Protein AF-A0A1F3KDJ5-F1 (afdb_monomer_lite)

Structure (mmCIF, N/CA/C/O backbone):
data_AF-A0A1F3KDJ5-F1
#
_entry.id   AF-A0A1F3KDJ5-F1
#
loop_
_atom_site.group_PDB
_atom_site.id
_atom_site.type_symbol
_atom_site.label_atom_id
_atom_site.label_alt_id
_atom_site.label_comp_id
_atom_site.label_asym_id
_atom_site.label_entity_id
_atom_site.label_seq_id
_atom_site.pdbx_PDB_ins_code
_atom_site.Cartn_x
_atom_site.Cartn_y
_atom_site.Cartn_z
_atom_site.occupancy
_atom_site.B_iso_or_equiv
_atom_site.auth_seq_id
_atom_site.auth_comp_id
_atom_site.auth_asym_id
_atom_site.auth_atom_id
_atom_site.pdbx_PDB_model_num
ATOM 1 N N . MET A 1 1 ? -9.282 14.092 -7.935 1.00 66.62 1 MET A N 1
ATOM 2 C CA . MET A 1 1 ? -7.832 13.796 -7.916 1.00 66.62 1 MET A CA 1
ATOM 3 C C . MET A 1 1 ? -7.561 12.356 -7.467 1.00 66.62 1 MET A C 1
ATOM 5 O O . MET A 1 1 ? -6.988 11.634 -8.264 1.00 66.62 1 MET A O 1
ATOM 9 N N . GLY A 1 2 ? -8.050 11.882 -6.308 1.00 83.69 2 GLY A N 1
ATOM 10 C CA . GLY A 1 2 ? -7.932 10.455 -5.926 1.00 83.69 2 GLY A CA 1
ATOM 11 C C . GLY A 1 2 ? -8.582 9.477 -6.921 1.00 83.69 2 GLY A C 1
ATOM 12 O O . GLY A 1 2 ? -7.939 8.532 -7.362 1.00 83.69 2 GLY A O 1
ATOM 13 N N . ILE A 1 3 ? -9.804 9.774 -7.384 1.00 89.75 3 ILE A N 1
ATOM 14 C CA . ILE A 1 3 ? -10.491 8.994 -8.438 1.00 89.75 3 ILE A CA 1
ATOM 15 C C . ILE A 1 3 ? -9.690 8.988 -9.750 1.00 89.75 3 ILE A C 1
ATOM 17 O O . ILE A 1 3 ? -9.586 7.968 -10.417 1.00 89.75 3 ILE A O 1
ATOM 21 N N . THR A 1 4 ? -9.079 10.118 -10.113 1.00 94.06 4 THR A N 1
ATOM 22 C CA . THR A 1 4 ? -8.229 10.223 -11.308 1.00 94.06 4 THR A CA 1
ATOM 23 C C . THR A 1 4 ? -7.016 9.299 -11.203 1.00 94.06 4 THR A C 1
ATOM 25 O O . THR A 1 4 ? -6.700 8.607 -12.165 1.00 94.06 4 THR A O 1
ATOM 28 N N . GLY A 1 5 ? -6.383 9.233 -10.026 1.00 95.88 5 GLY A N 1
ATOM 29 C CA . GLY A 1 5 ? -5.331 8.256 -9.744 1.00 95.88 5 GLY A CA 1
ATOM 30 C C . GLY A 1 5 ? -5.819 6.815 -9.917 1.00 95.88 5 GLY A C 1
ATOM 31 O O . GLY A 1 5 ? -5.145 6.023 -10.569 1.00 95.88 5 GLY A O 1
ATOM 32 N N . ALA A 1 6 ? -7.020 6.498 -9.423 1.00 95.00 6 ALA A N 1
ATOM 33 C CA . ALA A 1 6 ? -7.610 5.163 -9.550 1.00 95.00 6 ALA A CA 1
ATOM 34 C C . ALA A 1 6 ? -7.866 4.762 -11.008 1.00 95.00 6 ALA A C 1
ATOM 36 O O . ALA A 1 6 ? -7.581 3.627 -11.387 1.00 95.00 6 ALA A O 1
ATOM 37 N N . ILE A 1 7 ? -8.347 5.698 -11.833 1.00 96.75 7 ILE A N 1
ATOM 38 C CA . ILE A 1 7 ? -8.546 5.478 -13.271 1.00 96.75 7 ILE A CA 1
ATOM 39 C C . ILE A 1 7 ? -7.213 5.132 -13.936 1.00 96.75 7 ILE A C 1
ATOM 41 O O . ILE A 1 7 ? -7.119 4.102 -14.594 1.00 96.75 7 ILE A O 1
ATOM 45 N N . TYR A 1 8 ? -6.169 5.936 -13.721 1.00 98.06 8 TYR A N 1
ATOM 46 C CA . TYR A 1 8 ? -4.860 5.684 -14.329 1.00 98.06 8 TYR A CA 1
ATOM 47 C C . TYR A 1 8 ? -4.197 4.398 -13.823 1.00 98.06 8 TYR A C 1
ATOM 49 O O . TYR A 1 8 ? -3.632 3.662 -14.626 1.00 98.06 8 TYR A O 1
ATOM 57 N N . LYS A 1 9 ? -4.332 4.068 -12.529 1.00 97.25 9 LYS A N 1
ATOM 58 C CA . LYS A 1 9 ? -3.881 2.774 -11.986 1.00 97.25 9 LYS A CA 1
ATOM 59 C C . LYS A 1 9 ? -4.567 1.615 -12.709 1.00 97.25 9 LYS A C 1
ATOM 61 O O . LYS A 1 9 ? -3.914 0.645 -13.080 1.00 97.25 9 LYS A O 1
ATOM 66 N N . ARG A 1 10 ? -5.885 1.713 -12.910 1.00 96.31 10 ARG A N 1
ATOM 67 C CA . ARG A 1 10 ? -6.671 0.676 -13.586 1.00 96.31 10 ARG A CA 1
ATOM 68 C C . ARG A 1 10 ? -6.308 0.543 -15.061 1.00 96.31 10 ARG A C 1
ATOM 70 O O . ARG A 1 10 ? -6.223 -0.582 -15.532 1.00 96.31 10 ARG A O 1
ATOM 77 N N . LEU A 1 11 ? -6.098 1.653 -15.767 1.00 97.75 11 LEU A N 1
ATOM 78 C CA . LEU A 1 11 ? -5.646 1.615 -17.158 1.00 97.75 11 LEU A CA 1
ATOM 79 C C . LEU A 1 11 ? -4.284 0.900 -17.254 1.00 97.75 11 LEU A C 1
ATOM 81 O O . LEU A 1 11 ? -4.188 -0.088 -17.976 1.00 97.75 11 LEU A O 1
ATOM 85 N N . TRP A 1 12 ? -3.316 1.255 -16.396 1.00 97.88 12 TRP A N 1
ATOM 86 C CA . TRP A 1 12 ? -2.001 0.601 -16.391 1.00 97.88 12 TRP A CA 1
ATOM 87 C C . TRP A 1 12 ? -2.099 -0.899 -16.086 1.00 97.88 12 TRP A C 1
ATOM 89 O O . TRP A 1 12 ? -1.386 -1.715 -16.667 1.00 97.88 12 TRP A O 1
ATOM 99 N N . LEU A 1 13 ? -2.992 -1.305 -15.176 1.00 95.38 13 LEU A N 1
ATOM 100 C CA . LEU A 1 13 ? -3.222 -2.725 -14.898 1.00 95.38 13 LEU A CA 1
ATOM 101 C C . LEU A 1 13 ? -3.707 -3.496 -16.139 1.00 95.38 13 LEU A C 1
ATOM 103 O O . LEU A 1 13 ? -3.406 -4.686 -16.235 1.00 95.38 13 LEU A O 1
ATOM 107 N N . LEU A 1 14 ? -4.418 -2.836 -17.061 1.00 96.50 14 LEU A N 1
ATOM 108 C CA . LEU A 1 14 ? -4.980 -3.432 -18.274 1.00 96.50 14 LEU A CA 1
ATOM 109 C C . LEU A 1 14 ? -3.997 -3.457 -19.451 1.00 96.50 14 LEU A C 1
ATOM 111 O O . LEU A 1 14 ? -3.932 -4.471 -20.141 1.00 96.50 14 LEU A O 1
ATOM 115 N N . ASP A 1 15 ? -3.259 -2.373 -19.697 1.00 95.25 15 ASP A N 1
ATOM 116 C CA . ASP A 1 15 ? -2.437 -2.219 -20.911 1.00 95.25 15 ASP A CA 1
ATOM 117 C C . ASP A 1 15 ? -0.922 -2.138 -20.666 1.00 95.25 15 ASP A C 1
ATOM 119 O O . ASP A 1 15 ? -0.145 -2.263 -21.613 1.00 95.25 15 ASP A O 1
ATOM 123 N N . LYS A 1 16 ? -0.503 -1.996 -19.402 1.00 95.19 16 LYS A N 1
ATOM 124 C CA . LYS A 1 16 ? 0.896 -1.872 -18.964 1.00 95.19 16 LYS A CA 1
ATOM 125 C C . LYS A 1 16 ? 1.642 -0.663 -19.537 1.00 95.19 16 LYS A C 1
ATOM 127 O O . LYS A 1 16 ? 2.870 -0.658 -19.549 1.00 95.19 16 LYS A O 1
ATOM 132 N N . ASP A 1 17 ? 0.934 0.395 -19.927 1.00 96.56 17 ASP A N 1
ATOM 133 C CA . ASP A 1 17 ? 1.556 1.661 -20.313 1.00 96.56 17 ASP A CA 1
ATOM 134 C C . ASP A 1 17 ? 2.126 2.392 -19.083 1.00 96.56 17 ASP A C 1
ATOM 136 O O . ASP A 1 17 ? 1.403 2.876 -18.204 1.00 96.56 17 ASP A O 1
ATOM 140 N N . ILE A 1 18 ? 3.455 2.491 -19.020 1.00 96.69 18 ILE A N 1
ATOM 141 C CA . ILE A 1 18 ? 4.186 3.097 -17.901 1.00 96.69 18 ILE A CA 1
ATOM 142 C C . ILE A 1 18 ? 3.814 4.569 -17.667 1.00 96.69 18 ILE A C 1
ATOM 144 O O . ILE A 1 18 ? 3.849 5.042 -16.529 1.00 96.69 18 ILE A O 1
ATOM 148 N N . GLU A 1 19 ? 3.396 5.299 -18.705 1.00 97.25 19 GLU A N 1
ATOM 149 C CA . GLU A 1 19 ? 2.966 6.692 -18.567 1.00 97.25 19 GLU A CA 1
ATOM 150 C C . GLU A 1 19 ? 1.687 6.798 -17.727 1.00 97.25 19 GLU A C 1
ATOM 152 O O . GLU A 1 19 ? 1.502 7.735 -16.947 1.00 97.25 19 GLU A O 1
ATOM 157 N N . GLN A 1 20 ? 0.814 5.797 -17.800 1.00 98.19 20 GLN A N 1
ATOM 158 C CA . GLN A 1 20 ? -0.381 5.748 -16.968 1.00 98.19 20 GLN A CA 1
ATOM 159 C C . GLN A 1 20 ? -0.026 5.479 -15.505 1.00 98.19 20 GLN A C 1
ATOM 161 O O . GLN A 1 20 ? -0.593 6.115 -14.614 1.00 98.19 20 GLN A O 1
ATOM 166 N N . LEU A 1 21 ? 0.971 4.629 -15.240 1.00 98.25 21 LEU A N 1
ATOM 167 C CA . LEU A 1 21 ? 1.481 4.436 -13.884 1.00 98.25 21 LEU A CA 1
ATOM 168 C C . LEU A 1 21 ? 2.102 5.727 -13.332 1.00 98.25 21 LEU A C 1
ATOM 170 O O . LEU A 1 21 ? 1.783 6.128 -12.212 1.00 98.25 21 LEU A O 1
ATOM 174 N N . ASN A 1 22 ? 2.900 6.437 -14.135 1.00 98.06 22 ASN A N 1
ATOM 175 C CA . ASN A 1 22 ? 3.448 7.750 -13.775 1.00 98.06 22 ASN A CA 1
ATOM 176 C C . ASN A 1 22 ? 2.346 8.754 -13.410 1.00 98.06 22 ASN A C 1
ATOM 178 O O . ASN A 1 22 ? 2.435 9.457 -12.396 1.00 98.06 22 ASN A O 1
ATOM 182 N N . ARG A 1 23 ? 1.261 8.798 -14.191 1.00 98.00 23 ARG A N 1
ATOM 183 C CA . ARG A 1 23 ? 0.101 9.648 -13.889 1.00 98.00 23 ARG A CA 1
ATOM 184 C C . ARG A 1 23 ? -0.584 9.233 -12.594 1.00 98.00 23 ARG A C 1
ATOM 186 O O . ARG A 1 23 ? -0.897 10.108 -11.785 1.00 98.00 23 ARG A O 1
ATOM 193 N N . ALA A 1 24 ? -0.783 7.937 -12.361 1.00 98.06 24 ALA A N 1
ATOM 194 C CA . ALA A 1 24 ? -1.355 7.435 -11.114 1.00 98.06 24 ALA A CA 1
ATOM 195 C C . ALA A 1 24 ? -0.514 7.871 -9.900 1.00 98.06 24 ALA A C 1
ATOM 197 O O . ALA A 1 24 ? -1.057 8.473 -8.970 1.00 98.06 24 ALA A O 1
ATOM 198 N N . ILE A 1 25 ? 0.809 7.673 -9.955 1.00 98.12 25 ILE A N 1
ATOM 199 C CA . ILE A 1 25 ? 1.773 8.109 -8.930 1.00 98.12 25 ILE A CA 1
ATOM 200 C C . ILE A 1 25 ? 1.648 9.616 -8.677 1.00 98.12 25 ILE A C 1
ATOM 202 O O . ILE A 1 25 ? 1.560 10.052 -7.529 1.00 98.12 25 ILE A O 1
ATOM 206 N N . ASN A 1 26 ? 1.577 10.423 -9.737 1.00 97.44 26 ASN A N 1
ATOM 207 C CA . ASN A 1 26 ? 1.464 11.876 -9.629 1.00 97.44 26 ASN A CA 1
ATOM 208 C C . ASN A 1 26 ? 0.160 12.310 -8.938 1.00 97.44 26 ASN A C 1
ATOM 210 O O . ASN A 1 26 ? 0.192 13.097 -7.988 1.00 97.44 26 ASN A O 1
ATOM 214 N N . TYR A 1 27 ? -0.989 11.791 -9.384 1.00 96.81 27 TYR A N 1
ATOM 215 C CA . TYR A 1 27 ? -2.292 12.172 -8.835 1.00 96.81 27 TYR A CA 1
ATOM 216 C C . TYR A 1 27 ? -2.473 11.708 -7.390 1.00 96.81 27 TYR A C 1
ATOM 218 O O . TYR A 1 27 ? -2.909 12.506 -6.554 1.00 96.81 27 TYR A O 1
ATOM 226 N N . TYR A 1 28 ? -2.115 10.460 -7.080 1.00 97.12 28 TYR A N 1
ATOM 227 C CA . TYR A 1 28 ? -2.184 9.951 -5.713 1.00 97.12 28 TYR A CA 1
ATOM 228 C C . TYR A 1 28 ? -1.199 10.677 -4.792 1.00 97.12 28 TYR A C 1
ATOM 230 O O . TYR A 1 28 ? -1.601 11.171 -3.738 1.00 97.12 28 TYR A O 1
ATOM 238 N N . GLY A 1 29 ? 0.055 10.852 -5.220 1.00 94.94 29 GLY A N 1
ATOM 239 C CA . GLY A 1 29 ? 1.085 11.532 -4.437 1.00 94.94 29 GLY A CA 1
ATOM 240 C C . GLY A 1 29 ? 0.748 12.995 -4.142 1.00 94.94 29 GLY A C 1
ATOM 241 O O . GLY A 1 29 ? 0.943 13.458 -3.018 1.00 94.94 29 GLY A O 1
ATOM 242 N N . LYS A 1 30 ? 0.183 13.736 -5.107 1.00 93.81 30 LYS A N 1
ATOM 243 C CA . LYS A 1 30 ? -0.307 15.108 -4.873 1.00 93.81 30 LYS A CA 1
ATOM 244 C C . LYS A 1 30 ? -1.438 15.144 -3.847 1.00 93.81 30 LYS A C 1
ATOM 246 O O . LYS A 1 30 ? -1.412 15.991 -2.957 1.00 93.81 30 LYS A O 1
ATOM 251 N N . CYS A 1 31 ? -2.409 14.233 -3.943 1.00 91.44 31 CYS A N 1
ATOM 252 C CA . CYS A 1 31 ? -3.487 14.134 -2.957 1.00 91.44 31 CYS A CA 1
ATOM 253 C C . CYS A 1 31 ? -2.957 13.858 -1.555 1.00 91.44 31 CYS A C 1
ATOM 255 O O . CYS A 1 31 ? -3.310 14.582 -0.622 1.00 91.44 31 CYS A O 1
ATOM 257 N N . PHE A 1 32 ? -2.083 12.862 -1.429 1.00 93.12 32 PHE A N 1
ATOM 258 C CA . PHE A 1 32 ? -1.521 12.473 -0.147 1.00 93.12 32 PHE A CA 1
ATOM 259 C C . PHE A 1 32 ? -0.705 13.610 0.478 1.00 93.12 32 PHE A C 1
ATOM 261 O O . PHE A 1 32 ? -0.887 13.927 1.648 1.00 93.12 32 PHE A O 1
ATOM 268 N N . LYS A 1 33 ? 0.122 14.312 -0.308 1.00 90.00 33 LYS A N 1
ATOM 269 C CA . LYS A 1 33 ? 0.916 15.451 0.187 1.00 90.00 33 LYS A CA 1
ATOM 270 C C . LYS A 1 33 ? 0.059 16.610 0.703 1.00 90.00 33 LYS A C 1
ATOM 272 O O . LYS A 1 33 ? 0.448 17.244 1.676 1.00 90.00 33 LYS A O 1
ATOM 277 N N . ILE A 1 34 ? -1.083 16.888 0.069 1.00 88.19 34 ILE A N 1
ATOM 278 C CA . ILE A 1 34 ? -1.948 18.020 0.442 1.00 88.19 34 ILE A CA 1
ATOM 279 C C . ILE A 1 34 ? -2.871 17.666 1.612 1.00 88.19 34 ILE A C 1
ATOM 281 O O . ILE A 1 34 ? -3.106 18.505 2.475 1.00 88.19 34 ILE A O 1
ATOM 285 N N . ARG A 1 35 ? -3.435 16.452 1.626 1.00 85.25 35 ARG A N 1
ATOM 286 C CA . ARG A 1 35 ? -4.523 16.084 2.550 1.00 85.25 35 ARG A CA 1
ATOM 287 C C . ARG A 1 35 ? -4.133 15.059 3.609 1.00 85.25 35 ARG A C 1
ATOM 289 O O . ARG A 1 35 ? -4.917 14.837 4.519 1.00 85.25 35 ARG A O 1
ATOM 296 N N . SER A 1 36 ? -2.962 14.430 3.487 1.00 82.12 36 SER A N 1
ATOM 297 C CA . SER A 1 36 ? -2.569 13.247 4.273 1.00 82.12 36 SER A CA 1
ATOM 298 C C . SER A 1 36 ? -3.656 12.163 4.297 1.00 82.12 36 SER A C 1
ATOM 300 O O . SER A 1 36 ? -3.820 11.448 5.278 1.00 82.12 36 SER A O 1
ATOM 302 N N . ASP A 1 37 ? -4.414 12.061 3.204 1.00 89.19 37 ASP A N 1
ATOM 303 C CA . ASP A 1 37 ? -5.516 11.120 3.054 1.00 89.19 37 ASP A CA 1
ATOM 304 C C . ASP A 1 37 ? -4.964 9.700 2.880 1.00 89.19 37 ASP A C 1
ATOM 306 O O . ASP A 1 37 ? -4.218 9.420 1.939 1.00 89.19 37 ASP A O 1
ATOM 310 N N . TYR A 1 38 ? -5.301 8.813 3.814 1.00 91.75 38 TYR A N 1
ATOM 311 C CA . TYR A 1 38 ? -4.683 7.494 3.914 1.00 91.75 38 TYR A CA 1
ATOM 312 C C . TYR A 1 38 ? -5.000 6.594 2.713 1.00 91.75 38 TYR A C 1
ATOM 314 O O . TYR A 1 38 ? -4.112 5.882 2.254 1.00 91.75 38 TYR A O 1
ATOM 322 N N . TYR A 1 39 ? -6.200 6.698 2.130 1.00 90.38 39 TYR A N 1
ATOM 323 C CA . TYR A 1 39 ? -6.576 5.947 0.929 1.00 90.38 39 TYR A CA 1
ATOM 324 C C . TYR A 1 39 ? -5.685 6.316 -0.265 1.00 90.38 39 TYR A C 1
ATOM 326 O O . TYR A 1 39 ? -5.140 5.454 -0.963 1.00 90.38 39 TYR A O 1
ATOM 334 N N . THR A 1 40 ? -5.506 7.617 -0.512 1.00 93.19 40 THR A N 1
ATOM 335 C CA . THR A 1 40 ? -4.621 8.083 -1.586 1.00 93.19 40 THR A CA 1
ATOM 336 C C . THR A 1 40 ? -3.151 7.815 -1.280 1.00 93.19 40 THR A C 1
ATOM 338 O O . THR A 1 40 ? -2.398 7.536 -2.210 1.00 93.19 40 THR A O 1
ATOM 341 N N . GLY A 1 41 ? -2.746 7.833 -0.008 1.00 96.00 41 GLY A N 1
ATOM 342 C CA . GLY A 1 41 ? -1.401 7.454 0.423 1.00 96.00 41 GLY A CA 1
ATOM 343 C C . GLY A 1 41 ? -1.081 5.976 0.188 1.00 96.00 41 GLY A C 1
ATOM 344 O O . GLY A 1 41 ? -0.022 5.656 -0.349 1.00 96.00 41 GLY A O 1
ATOM 345 N N . GLU A 1 42 ? -1.994 5.073 0.539 1.00 96.19 42 GLU A N 1
ATOM 346 C CA . GLU A 1 42 ? -1.817 3.631 0.346 1.00 96.19 42 GLU A CA 1
ATOM 347 C C . GLU A 1 42 ? -1.694 3.299 -1.145 1.00 96.19 42 GLU A C 1
ATOM 349 O O . GLU A 1 42 ? -0.758 2.618 -1.571 1.00 96.19 42 GLU A O 1
ATOM 354 N N . ASN A 1 43 ? -2.588 3.861 -1.965 1.00 96.44 43 ASN A N 1
ATOM 355 C CA . ASN A 1 43 ? -2.543 3.679 -3.412 1.00 96.44 43 ASN A CA 1
ATOM 356 C C . ASN A 1 43 ? -1.299 4.319 -4.047 1.00 96.44 43 ASN A C 1
ATOM 358 O O . ASN A 1 43 ? -0.756 3.758 -4.999 1.00 96.44 43 ASN A O 1
ATOM 362 N N . TYR A 1 44 ? -0.820 5.455 -3.525 1.00 98.12 44 TYR A N 1
ATOM 363 C CA . TYR A 1 44 ? 0.459 6.043 -3.931 1.00 98.12 44 TYR A CA 1
ATOM 364 C C . TYR A 1 44 ? 1.613 5.068 -3.664 1.00 98.12 44 TYR A C 1
ATOM 366 O O . TYR A 1 44 ? 2.355 4.751 -4.592 1.00 98.12 44 TYR A O 1
ATOM 374 N N . ALA A 1 45 ? 1.719 4.532 -2.443 1.00 98.00 45 ALA A N 1
ATOM 375 C CA . ALA A 1 45 ? 2.751 3.561 -2.078 1.00 98.00 45 ALA A CA 1
ATOM 376 C C . ALA A 1 45 ? 2.705 2.300 -2.951 1.00 98.00 45 ALA A C 1
ATOM 378 O O . ALA A 1 45 ? 3.745 1.820 -3.399 1.00 98.00 45 ALA A O 1
ATOM 379 N N . LEU A 1 46 ? 1.506 1.786 -3.233 1.00 97.62 46 LEU A N 1
ATOM 380 C CA . LEU A 1 46 ? 1.330 0.637 -4.114 1.00 97.62 46 LEU A CA 1
ATOM 381 C C . LEU A 1 46 ? 1.818 0.927 -5.544 1.00 97.62 46 LEU A C 1
ATOM 383 O O . LEU A 1 46 ? 2.535 0.114 -6.121 1.00 97.62 46 LEU A O 1
ATOM 387 N N . CYS A 1 47 ? 1.485 2.096 -6.102 1.00 98.25 47 CYS A N 1
ATOM 388 C CA . CYS A 1 47 ? 1.930 2.478 -7.446 1.00 98.25 47 CYS A CA 1
ATOM 389 C C . CYS A 1 47 ? 3.449 2.687 -7.529 1.00 98.25 47 CYS A C 1
ATOM 391 O O . CYS A 1 47 ? 4.061 2.310 -8.526 1.00 98.25 47 CYS A O 1
ATOM 393 N N . LEU A 1 48 ? 4.068 3.249 -6.487 1.00 98.44 48 LEU A N 1
ATOM 394 C CA . LEU A 1 48 ? 5.527 3.342 -6.394 1.00 98.44 48 LEU A CA 1
ATOM 395 C C . LEU A 1 48 ? 6.163 1.946 -6.408 1.00 98.44 48 LEU A C 1
ATOM 397 O O . LEU A 1 48 ? 7.130 1.707 -7.125 1.00 98.44 48 LEU A O 1
ATOM 401 N N . GLU A 1 49 ? 5.604 0.996 -5.660 1.00 97.50 49 GLU A N 1
ATOM 402 C CA . GLU A 1 49 ? 6.142 -0.362 -5.636 1.00 97.50 49 GLU A CA 1
ATOM 403 C C . GLU A 1 49 ? 5.962 -1.090 -6.974 1.00 97.50 49 GLU A C 1
ATOM 405 O O . GLU A 1 49 ? 6.897 -1.763 -7.411 1.00 97.50 49 GLU A O 1
ATOM 410 N N . PHE A 1 50 ? 4.840 -0.883 -7.677 1.00 97.50 50 PHE A N 1
ATOM 411 C CA . PHE A 1 50 ? 4.691 -1.324 -9.069 1.00 97.50 50 PHE A CA 1
ATOM 412 C C . PHE A 1 50 ? 5.799 -0.759 -9.961 1.00 97.50 50 PHE A C 1
ATOM 414 O O . PHE A 1 50 ? 6.470 -1.526 -10.644 1.00 97.50 50 PHE A O 1
ATOM 421 N N . MET A 1 51 ? 6.064 0.550 -9.889 1.00 98.06 51 MET A N 1
ATOM 422 C CA . MET A 1 51 ? 7.110 1.187 -10.694 1.00 98.06 51 MET A CA 1
ATOM 423 C C . MET A 1 51 ? 8.492 0.589 -10.411 1.00 98.06 51 MET A C 1
ATOM 425 O O . MET A 1 51 ? 9.288 0.382 -11.320 1.00 98.06 51 MET A O 1
ATOM 429 N N . SER A 1 52 ? 8.762 0.208 -9.159 1.00 97.06 52 SER A N 1
ATOM 430 C CA . SER A 1 52 ? 10.029 -0.435 -8.793 1.00 97.06 52 SER A CA 1
ATOM 431 C C . SER A 1 52 ? 10.270 -1.809 -9.439 1.00 97.06 52 SER A C 1
ATOM 433 O O . SER A 1 52 ? 11.395 -2.319 -9.394 1.00 97.06 52 SER A O 1
ATOM 435 N N . LYS A 1 53 ? 9.227 -2.430 -10.004 1.00 95.81 53 LYS A N 1
ATOM 436 C CA . LYS A 1 53 ? 9.294 -3.713 -10.718 1.00 95.81 53 LYS A CA 1
ATOM 437 C C . LYS A 1 53 ? 9.417 -3.546 -12.234 1.00 95.81 53 LYS A C 1
ATOM 439 O 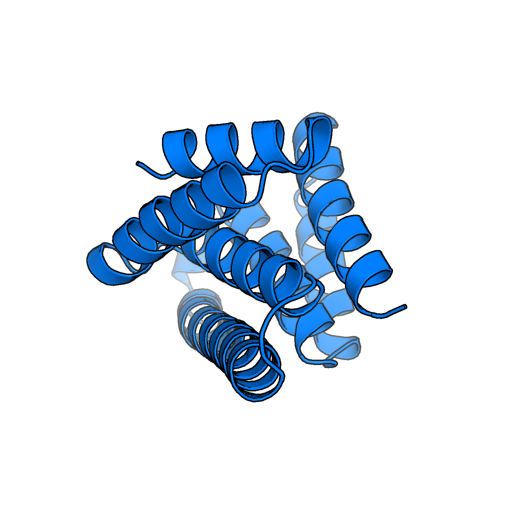O . LYS A 1 53 ? 9.707 -4.529 -12.911 1.00 95.81 53 LYS A O 1
ATOM 444 N N . GLU A 1 54 ? 9.256 -2.333 -12.754 1.00 95.88 54 GLU A N 1
ATOM 445 C CA . GLU A 1 54 ? 9.388 -2.045 -14.180 1.00 95.88 54 GLU A CA 1
ATOM 446 C C . GLU A 1 54 ? 10.854 -2.083 -14.649 1.00 95.88 54 GLU A C 1
ATOM 448 O O . GLU A 1 54 ? 11.808 -2.127 -13.858 1.00 95.88 54 GLU A O 1
ATOM 453 N N . ASN A 1 55 ? 11.059 -2.091 -15.969 1.00 94.69 55 ASN A N 1
ATOM 454 C CA . ASN A 1 55 ? 12.391 -2.083 -16.577 1.00 94.69 55 ASN A CA 1
ATOM 455 C C . ASN A 1 55 ? 12.997 -0.666 -16.623 1.00 94.69 55 ASN A C 1
ATOM 457 O O . ASN A 1 55 ? 13.146 -0.076 -17.690 1.00 94.69 55 ASN A O 1
ATOM 461 N N . ILE A 1 56 ? 13.312 -0.135 -15.444 1.00 94.00 56 ILE A N 1
ATOM 462 C CA . ILE A 1 56 ? 13.923 1.186 -15.227 1.00 94.00 56 ILE A CA 1
ATOM 463 C C . ILE A 1 56 ? 15.333 1.063 -14.628 1.00 94.00 56 ILE A C 1
ATOM 465 O O . ILE A 1 56 ? 15.812 -0.049 -14.379 1.00 94.00 56 ILE A O 1
ATOM 469 N N . ASP A 1 57 ? 15.993 2.195 -14.391 1.00 97.06 57 ASP A N 1
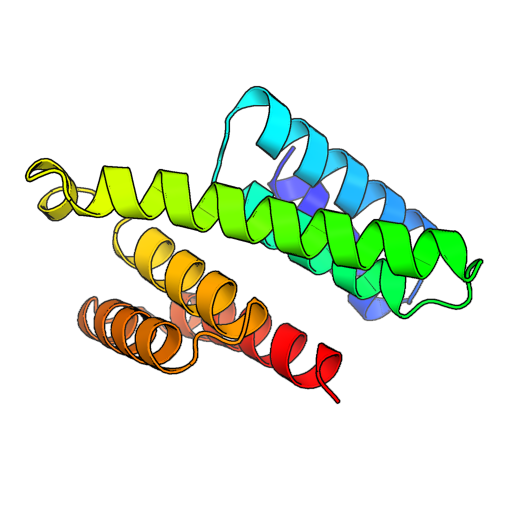ATOM 470 C CA . ASP A 1 57 ? 17.322 2.241 -13.781 1.00 97.06 57 ASP A CA 1
ATOM 471 C C . ASP A 1 57 ? 17.350 1.618 -12.368 1.00 97.06 57 ASP A C 1
ATOM 473 O O . ASP A 1 57 ? 16.363 1.639 -11.629 1.00 97.06 57 ASP A O 1
ATOM 477 N N . ALA A 1 58 ? 18.481 1.020 -11.984 1.00 96.94 58 ALA A N 1
ATOM 478 C CA . ALA A 1 58 ? 18.605 0.311 -10.712 1.00 96.94 58 ALA A CA 1
ATOM 479 C C . ALA A 1 58 ? 18.453 1.237 -9.493 1.00 96.94 58 ALA A C 1
ATOM 481 O O . ALA A 1 58 ? 17.792 0.849 -8.521 1.00 96.94 58 ALA A O 1
ATOM 482 N N . ASP A 1 59 ? 18.999 2.453 -9.552 1.00 98.06 59 ASP A N 1
ATOM 483 C CA . ASP A 1 59 ? 18.887 3.430 -8.470 1.00 98.06 59 ASP A CA 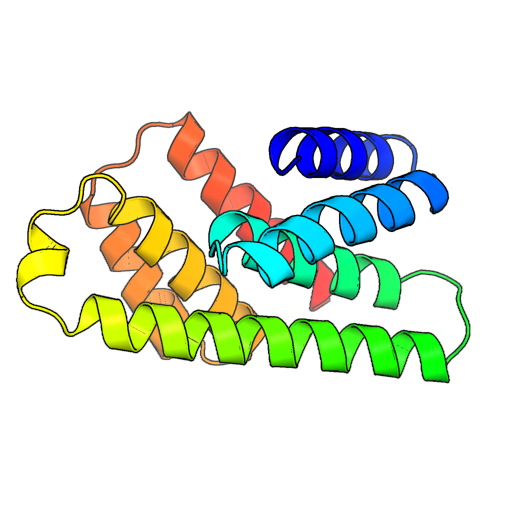1
ATOM 484 C C . ASP A 1 59 ? 17.451 3.951 -8.369 1.00 98.06 59 ASP A C 1
ATOM 486 O O . ASP A 1 59 ? 16.920 4.105 -7.265 1.00 98.06 59 ASP A O 1
ATOM 490 N N . GLU A 1 60 ? 16.763 4.115 -9.504 1.00 97.44 60 GLU A N 1
ATOM 491 C CA . GLU A 1 60 ? 15.335 4.448 -9.518 1.00 97.44 60 GLU A CA 1
ATOM 492 C C . GLU A 1 60 ? 14.483 3.349 -8.868 1.00 97.44 60 GLU A C 1
ATOM 494 O O . GLU A 1 60 ? 13.616 3.647 -8.041 1.00 97.44 60 GLU A O 1
ATOM 499 N N . LYS A 1 61 ? 14.751 2.064 -9.147 1.00 97.75 61 LYS A N 1
ATOM 500 C CA . LYS A 1 61 ? 14.040 0.957 -8.470 1.00 97.75 61 LYS A CA 1
ATOM 501 C C . LYS A 1 61 ? 14.222 1.014 -6.958 1.00 97.75 61 LYS A C 1
ATOM 503 O O . LYS A 1 61 ? 13.266 0.776 -6.215 1.00 97.75 61 LYS A O 1
ATOM 508 N N . ILE A 1 62 ? 15.438 1.304 -6.494 1.00 97.88 62 ILE A N 1
ATOM 509 C CA . ILE A 1 62 ? 15.736 1.450 -5.065 1.00 97.88 62 ILE A CA 1
ATOM 510 C C . ILE A 1 62 ? 14.965 2.641 -4.490 1.00 97.88 62 ILE A C 1
ATOM 512 O O . ILE A 1 62 ? 14.301 2.490 -3.462 1.00 97.88 62 ILE A O 1
ATOM 516 N N . TYR A 1 63 ? 14.992 3.789 -5.169 1.00 98.19 63 TYR A N 1
ATOM 517 C CA . TYR A 1 63 ? 14.243 4.978 -4.776 1.00 98.19 63 TYR A CA 1
ATOM 518 C C . TYR A 1 63 ? 12.752 4.673 -4.592 1.00 98.19 63 TYR A C 1
ATOM 520 O O . TYR A 1 63 ? 12.202 4.931 -3.519 1.00 98.19 63 TYR A O 1
ATOM 528 N N . PHE A 1 64 ? 12.111 4.055 -5.587 1.00 98.38 64 PHE A N 1
ATOM 529 C CA . PHE A 1 64 ? 10.684 3.744 -5.536 1.00 98.38 64 PHE A CA 1
ATOM 530 C C . PHE A 1 64 ? 10.322 2.790 -4.391 1.00 98.38 64 PHE A C 1
ATOM 532 O O . PHE A 1 64 ? 9.324 3.014 -3.704 1.00 98.38 64 PHE A O 1
ATOM 539 N N . LYS A 1 65 ? 11.153 1.775 -4.116 1.00 97.38 65 LYS A N 1
ATOM 540 C CA . LYS A 1 65 ? 10.961 0.876 -2.961 1.00 97.38 65 LYS A CA 1
ATOM 541 C C . LYS A 1 65 ? 11.059 1.619 -1.633 1.00 97.38 65 LYS A C 1
ATOM 543 O O . LYS A 1 65 ? 10.228 1.412 -0.747 1.00 97.38 65 LYS A O 1
ATOM 548 N N . ILE A 1 66 ? 12.068 2.478 -1.486 1.00 98.06 66 ILE A N 1
ATOM 549 C CA . ILE A 1 66 ? 12.280 3.250 -0.257 1.00 98.06 66 ILE A CA 1
ATOM 550 C C . ILE A 1 66 ? 11.127 4.233 -0.038 1.00 98.06 66 ILE A C 1
ATOM 552 O O . ILE A 1 66 ? 10.599 4.309 1.071 1.00 98.06 66 ILE A O 1
ATOM 556 N N . GLU A 1 67 ? 10.705 4.953 -1.077 1.00 98.12 67 GLU A N 1
ATOM 557 C CA . GLU A 1 67 ? 9.599 5.910 -0.990 1.00 98.12 67 GLU A CA 1
ATOM 558 C C . GLU A 1 67 ? 8.266 5.208 -0.681 1.00 98.12 67 GLU A C 1
ATOM 560 O O . GLU A 1 67 ? 7.503 5.685 0.165 1.00 98.12 67 GLU A O 1
ATOM 565 N N . ALA A 1 68 ? 8.002 4.043 -1.287 1.00 98.19 68 ALA A N 1
ATOM 566 C CA . ALA A 1 68 ? 6.824 3.233 -0.978 1.00 98.19 68 ALA A CA 1
ATOM 567 C C . ALA A 1 68 ? 6.811 2.813 0.499 1.00 98.19 68 ALA A C 1
ATOM 569 O O . ALA A 1 68 ? 5.814 3.015 1.195 1.00 98.19 68 ALA A O 1
ATOM 570 N N . LYS A 1 69 ? 7.938 2.294 1.008 1.00 98.00 69 LYS A N 1
ATOM 571 C CA . LYS A 1 69 ? 8.080 1.895 2.415 1.00 98.00 69 LYS A CA 1
ATOM 572 C C . LYS A 1 69 ? 7.860 3.074 3.368 1.00 98.00 69 LYS A C 1
ATOM 574 O O . LYS A 1 69 ? 7.019 2.978 4.258 1.00 98.00 69 LYS A O 1
ATOM 579 N N . ARG A 1 70 ? 8.538 4.203 3.142 1.00 97.88 70 ARG A N 1
ATOM 580 C CA . ARG A 1 70 ? 8.405 5.413 3.977 1.00 97.88 70 ARG A CA 1
ATOM 581 C C . ARG A 1 70 ? 6.987 5.971 3.975 1.00 97.88 70 ARG A C 1
ATOM 583 O O . ARG A 1 70 ? 6.494 6.420 5.007 1.00 97.88 70 ARG A O 1
ATOM 590 N N . THR A 1 71 ? 6.319 5.931 2.824 1.00 97.81 71 THR A N 1
ATOM 591 C CA . THR A 1 7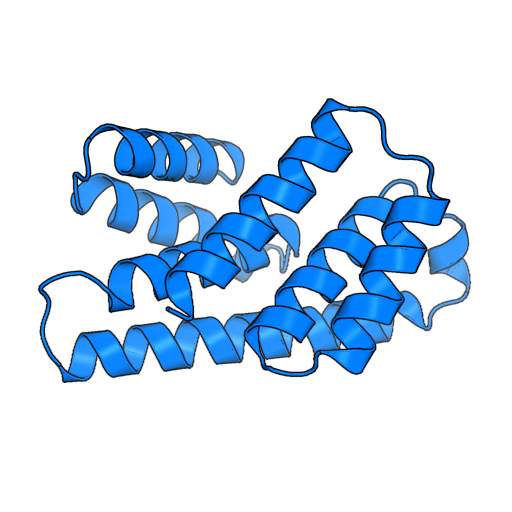1 ? 4.917 6.343 2.711 1.00 97.81 71 THR A CA 1
ATOM 592 C C . THR A 1 71 ? 4.029 5.487 3.613 1.00 97.81 71 THR A C 1
ATOM 594 O O . THR A 1 71 ? 3.223 6.035 4.362 1.00 97.81 71 THR A O 1
ATOM 597 N N . ARG A 1 72 ? 4.208 4.161 3.605 1.00 97.88 72 ARG A N 1
ATOM 598 C CA . ARG A 1 72 ? 3.436 3.244 4.460 1.00 97.88 72 ARG A CA 1
ATOM 599 C C . ARG A 1 72 ? 3.728 3.433 5.938 1.00 97.88 72 ARG A C 1
ATOM 601 O O . ARG A 1 72 ? 2.791 3.486 6.720 1.00 97.88 72 ARG A O 1
ATOM 608 N N . GLU A 1 73 ? 4.991 3.602 6.318 1.00 97.81 73 GLU A N 1
ATOM 609 C CA . GLU A 1 73 ? 5.373 3.907 7.705 1.00 97.81 73 GLU A CA 1
ATOM 610 C C . GLU A 1 73 ? 4.708 5.203 8.196 1.00 97.81 73 GLU A C 1
ATOM 612 O O . GLU A 1 73 ? 4.164 5.248 9.297 1.00 97.81 73 GLU A O 1
ATOM 617 N N . ARG A 1 74 ? 4.656 6.243 7.353 1.00 96.75 74 ARG A N 1
ATOM 618 C CA . ARG A 1 74 ? 3.943 7.487 7.675 1.00 96.75 74 ARG A CA 1
ATOM 619 C C . ARG A 1 74 ? 2.437 7.270 7.848 1.00 96.75 74 ARG A C 1
ATOM 621 O O . ARG A 1 74 ? 1.857 7.847 8.764 1.00 96.75 74 ARG A O 1
ATOM 628 N N . ILE A 1 75 ? 1.809 6.478 6.979 1.00 97.31 75 ILE A N 1
ATOM 629 C CA . ILE A 1 75 ? 0.378 6.143 7.083 1.00 97.31 75 ILE A CA 1
ATOM 630 C C . ILE A 1 75 ? 0.108 5.359 8.365 1.00 97.31 75 ILE A C 1
ATOM 632 O O . ILE A 1 75 ? -0.824 5.698 9.087 1.00 97.31 75 ILE A O 1
ATOM 636 N N . ILE A 1 76 ? 0.945 4.366 8.676 1.00 97.94 76 ILE A N 1
ATOM 637 C CA . ILE A 1 76 ? 0.856 3.578 9.906 1.00 97.94 76 ILE A CA 1
ATOM 638 C C . ILE A 1 76 ? 0.898 4.493 11.124 1.00 97.94 76 ILE A C 1
ATOM 640 O O . ILE A 1 76 ? 0.025 4.375 11.977 1.00 97.94 76 ILE A O 1
ATOM 644 N N . ASN A 1 77 ? 1.856 5.419 11.197 1.00 96.06 77 ASN A N 1
ATOM 645 C CA . ASN A 1 77 ? 1.964 6.334 12.333 1.00 96.06 77 ASN A CA 1
ATOM 646 C C . ASN A 1 77 ? 0.704 7.201 12.470 1.00 96.06 77 ASN A C 1
ATOM 648 O O . ASN A 1 77 ? 0.085 7.218 13.530 1.00 96.06 77 ASN A O 1
ATOM 652 N N . LEU A 1 78 ? 0.268 7.832 11.373 1.00 94.62 78 LEU A N 1
ATOM 653 C CA . LEU A 1 78 ? -0.917 8.695 11.359 1.00 94.62 78 LEU A CA 1
ATOM 654 C C . LEU A 1 78 ? -2.189 7.945 11.779 1.00 94.62 78 LEU A C 1
ATOM 656 O O . LEU A 1 78 ? -2.978 8.444 12.580 1.00 94.62 78 LEU A O 1
ATOM 660 N N . LEU A 1 79 ? -2.403 6.746 11.238 1.00 95.56 79 LEU A N 1
ATOM 661 C CA . LEU A 1 79 ? -3.596 5.957 11.530 1.00 95.56 79 LEU A CA 1
ATOM 662 C C . LEU A 1 79 ? -3.534 5.295 12.908 1.00 95.56 79 LEU A C 1
ATOM 664 O O . LEU A 1 79 ? -4.579 5.137 13.528 1.00 95.56 79 LEU A O 1
ATOM 668 N N . SER A 1 80 ? -2.347 4.944 13.409 1.00 93.56 80 SER A N 1
ATOM 669 C CA . SER A 1 80 ? -2.182 4.386 14.758 1.00 93.56 80 SER A CA 1
ATOM 670 C C . SER A 1 80 ? -2.478 5.423 15.838 1.00 93.56 80 SER A C 1
ATOM 672 O O . SER A 1 80 ? -3.158 5.103 16.808 1.00 93.56 80 SER A O 1
ATOM 674 N N . GLU A 1 81 ? -2.028 6.668 15.655 1.00 92.44 81 GLU A N 1
ATOM 675 C CA . GLU A 1 81 ? -2.387 7.786 16.539 1.00 92.44 81 GLU A CA 1
ATOM 676 C C . GLU A 1 81 ? -3.902 8.021 16.534 1.00 92.44 81 GLU A C 1
ATOM 678 O O . GLU A 1 81 ? -4.526 8.109 17.588 1.00 92.44 81 GLU A O 1
ATOM 683 N N . MET A 1 82 ? -4.518 8.039 15.347 1.00 92.25 82 MET A N 1
ATOM 684 C CA . MET A 1 82 ? -5.967 8.195 15.214 1.00 92.25 82 MET A CA 1
ATOM 685 C C . MET A 1 82 ? -6.748 7.022 15.824 1.00 92.25 82 MET A C 1
ATOM 687 O O . MET A 1 82 ? -7.805 7.240 16.403 1.00 92.25 82 MET A O 1
ATOM 691 N N . TYR A 1 83 ? -6.249 5.791 15.697 1.00 91.81 83 TYR A N 1
ATOM 692 C CA . TYR A 1 83 ? -6.872 4.582 16.244 1.00 91.81 83 TYR A CA 1
ATOM 693 C C . TYR A 1 83 ? -6.895 4.567 17.780 1.00 91.81 83 TYR A C 1
ATOM 695 O O . TYR A 1 83 ? -7.805 3.993 18.377 1.00 91.81 83 TYR A O 1
ATOM 703 N N . GLN A 1 84 ? -5.913 5.201 18.426 1.00 91.38 84 GLN A N 1
ATOM 704 C CA . GLN A 1 84 ? -5.836 5.301 19.886 1.00 91.38 84 GLN A CA 1
ATOM 705 C C . GLN A 1 84 ? -6.834 6.304 20.483 1.00 91.38 84 GLN A C 1
ATOM 707 O O . GLN A 1 84 ? -7.099 6.250 21.684 1.00 91.38 84 GLN A O 1
ATOM 712 N N . ASP A 1 85 ? -7.394 7.203 19.672 1.00 93.44 85 ASP A N 1
ATOM 713 C CA . ASP A 1 85 ? -8.375 8.188 20.119 1.00 93.44 85 ASP A CA 1
ATOM 714 C C . ASP A 1 85 ? -9.744 7.532 20.386 1.00 93.44 85 ASP A C 1
ATOM 716 O O . ASP A 1 85 ? -10.253 6.750 19.581 1.00 93.44 85 ASP A O 1
ATOM 720 N N . GLU A 1 86 ? -10.393 7.867 21.505 1.00 90.69 86 GLU A N 1
ATOM 721 C CA . GLU A 1 86 ? -11.703 7.300 21.859 1.00 90.69 86 GLU A CA 1
ATOM 722 C C . GLU A 1 86 ? -12.791 7.600 20.814 1.00 90.69 86 GLU A C 1
ATOM 724 O O . GLU A 1 86 ? -13.701 6.786 20.608 1.00 90.69 86 GLU A O 1
ATOM 729 N N . SER A 1 87 ? -12.681 8.735 20.115 1.00 92.56 87 SER A N 1
ATOM 730 C CA . SER A 1 87 ? -13.592 9.131 19.038 1.00 92.56 87 SER A CA 1
ATOM 731 C C . SER A 1 87 ? -13.501 8.220 17.814 1.00 92.56 87 SER A C 1
ATOM 733 O O . SER A 1 87 ? -14.453 8.158 17.032 1.00 92.56 87 SER A O 1
ATOM 735 N N . PHE A 1 88 ? -12.417 7.445 17.667 1.00 93.44 88 PHE A N 1
ATOM 736 C CA . PHE A 1 88 ? -12.240 6.514 16.555 1.00 93.44 88 PHE A CA 1
ATOM 737 C C . PHE A 1 88 ? -13.404 5.524 16.439 1.00 93.44 88 PHE A C 1
ATOM 739 O O . PHE A 1 88 ? -13.891 5.255 15.341 1.00 93.44 88 PHE A O 1
ATOM 746 N N . LYS A 1 89 ? -13.925 5.053 17.580 1.00 89.56 89 LYS A N 1
ATOM 747 C CA . LYS A 1 89 ? -15.041 4.094 17.645 1.00 89.56 89 LYS A CA 1
ATOM 748 C C . LYS A 1 89 ? -16.325 4.601 16.985 1.00 89.56 89 LYS A C 1
ATOM 750 O O . LYS A 1 89 ? -17.167 3.790 16.610 1.00 89.56 89 LYS A O 1
ATOM 755 N N . GLN A 1 90 ? -16.481 5.918 16.862 1.00 91.94 90 GLN A N 1
ATOM 756 C CA . GLN A 1 90 ? -17.675 6.566 16.315 1.00 91.94 90 GLN A CA 1
ATOM 757 C C . GLN A 1 90 ? -17.515 6.962 14.844 1.00 91.94 90 GLN A C 1
ATOM 759 O O . GLN A 1 90 ? -18.442 7.513 14.252 1.00 91.94 90 GLN A O 1
ATOM 764 N N . ARG A 1 91 ? -16.345 6.724 14.243 1.00 92.38 91 ARG A N 1
ATOM 765 C CA . ARG A 1 91 ? -16.119 7.072 12.843 1.00 92.38 91 ARG A CA 1
ATOM 766 C C . ARG A 1 91 ? -16.966 6.199 11.920 1.00 92.38 91 ARG A C 1
ATOM 768 O O . ARG A 1 91 ? -17.269 5.048 12.219 1.00 92.38 91 ARG A O 1
ATOM 775 N N . ASN A 1 92 ? -17.283 6.742 10.750 1.00 91.88 92 ASN A N 1
ATOM 776 C CA . ASN A 1 92 ? -18.004 6.009 9.708 1.00 91.88 92 ASN A CA 1
ATOM 777 C C . ASN A 1 92 ? -17.057 5.259 8.758 1.00 91.88 92 ASN A C 1
ATOM 779 O O . ASN A 1 92 ? -17.489 4.368 8.042 1.00 91.88 92 ASN A O 1
ATOM 783 N N . ASP A 1 93 ? -15.769 5.611 8.739 1.00 92.94 93 ASP A N 1
ATOM 784 C CA . ASP A 1 93 ? -14.754 5.054 7.836 1.00 92.94 93 ASP A CA 1
ATOM 785 C C . ASP A 1 93 ? -13.781 4.082 8.533 1.00 92.94 93 ASP A C 1
ATOM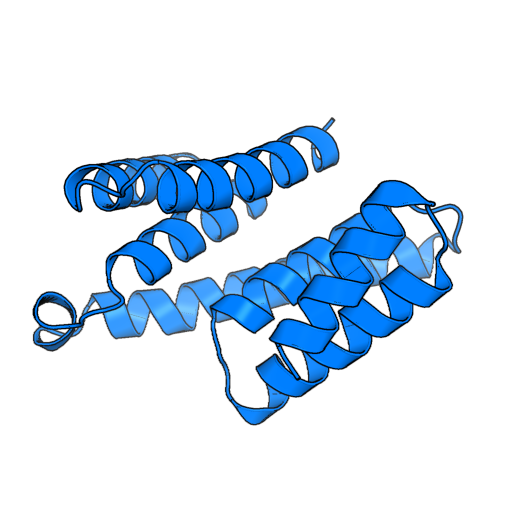 787 O O . ASP A 1 93 ? -12.737 3.754 7.973 1.00 92.94 93 ASP A O 1
ATOM 791 N N . LYS A 1 94 ? -14.110 3.603 9.745 1.00 94.62 94 LYS A N 1
ATOM 792 C CA . LYS A 1 94 ? -13.264 2.711 10.577 1.00 94.62 94 LYS A CA 1
ATOM 793 C C . LYS A 1 94 ? -12.748 1.509 9.800 1.00 94.62 94 LYS A C 1
ATOM 795 O O . LYS A 1 94 ? -11.567 1.190 9.852 1.00 94.62 94 LYS A O 1
ATOM 800 N N . MET A 1 95 ? -13.648 0.887 9.045 1.00 95.69 95 MET A N 1
ATOM 801 C CA . MET A 1 95 ? -13.358 -0.263 8.204 1.00 95.69 95 MET A CA 1
ATOM 802 C C . MET A 1 95 ? -12.213 0.039 7.225 1.00 95.69 95 MET A C 1
ATOM 804 O O . MET A 1 95 ? -11.261 -0.729 7.130 1.00 95.69 95 MET A O 1
ATOM 808 N N . TRP A 1 96 ? -12.237 1.194 6.553 1.00 95.88 96 TRP A N 1
ATOM 809 C CA . TRP A 1 96 ? -11.176 1.580 5.619 1.00 95.88 96 TRP A CA 1
ATOM 810 C C . TRP A 1 96 ? -9.851 1.877 6.316 1.00 95.88 96 TRP A C 1
ATOM 812 O O . TRP A 1 96 ? -8.790 1.604 5.754 1.00 95.88 96 TRP A O 1
ATOM 822 N N . VAL A 1 97 ? -9.895 2.375 7.551 1.00 96.31 97 VAL A N 1
ATOM 823 C CA . VAL A 1 97 ? -8.699 2.538 8.383 1.00 96.31 97 VAL A CA 1
ATOM 824 C C . VAL A 1 97 ? -8.090 1.178 8.721 1.00 96.31 97 VAL A C 1
ATOM 826 O O . VAL A 1 97 ? -6.883 1.006 8.552 1.00 96.31 97 VAL A O 1
ATOM 829 N N . TYR A 1 98 ? -8.905 0.197 9.119 1.00 97.50 98 TYR A N 1
ATOM 830 C CA . TYR A 1 98 ? -8.445 -1.170 9.374 1.00 97.50 98 TYR A CA 1
ATOM 831 C C . TYR A 1 98 ? -7.858 -1.824 8.122 1.00 97.50 98 TYR A C 1
ATOM 833 O O . TYR A 1 98 ? -6.730 -2.308 8.171 1.00 97.50 98 TYR A O 1
ATOM 841 N N . ALA A 1 99 ? -8.557 -1.757 6.986 1.00 97.25 99 ALA A N 1
ATOM 842 C CA . ALA A 1 99 ? -8.069 -2.272 5.706 1.00 97.25 99 ALA A CA 1
ATOM 843 C C . ALA A 1 99 ? -6.705 -1.669 5.327 1.00 97.25 99 ALA A C 1
ATOM 845 O O . ALA A 1 99 ? -5.763 -2.390 4.989 1.00 97.25 99 ALA A O 1
ATOM 846 N N . THR A 1 100 ? -6.578 -0.344 5.453 1.00 97.31 100 THR A N 1
ATOM 847 C CA . THR A 1 100 ? -5.341 0.378 5.127 1.00 97.31 100 THR A CA 1
ATOM 848 C C . THR A 1 100 ? -4.198 -0.019 6.061 1.00 97.31 100 THR A C 1
ATOM 850 O O . THR A 1 100 ? -3.078 -0.255 5.605 1.00 97.31 100 THR A O 1
ATOM 853 N N . LEU A 1 101 ? -4.458 -0.105 7.372 1.00 97.75 101 LEU A N 1
ATOM 854 C CA . LEU A 1 101 ? -3.464 -0.537 8.355 1.00 97.75 101 LEU A CA 1
ATOM 855 C C . LEU A 1 101 ? -3.022 -1.977 8.092 1.00 97.75 101 LEU A C 1
ATOM 857 O O . LEU A 1 101 ? -1.819 -2.232 8.068 1.00 97.75 101 LEU A O 1
ATOM 861 N N . ALA A 1 102 ? -3.958 -2.889 7.822 1.00 98.00 102 ALA A N 1
ATOM 862 C CA . ALA A 1 102 ? -3.661 -4.283 7.509 1.00 98.00 102 ALA A CA 1
ATOM 863 C C . ALA A 1 102 ? -2.694 -4.399 6.320 1.00 98.00 102 ALA A C 1
ATOM 865 O O . ALA A 1 102 ? -1.624 -5.002 6.440 1.00 98.00 102 ALA A O 1
ATOM 866 N N . ASN A 1 103 ? -3.010 -3.740 5.203 1.00 97.44 103 ASN A N 1
ATOM 867 C CA . ASN A 1 103 ? -2.169 -3.734 4.007 1.00 97.44 103 ASN A CA 1
ATOM 868 C C . ASN A 1 103 ? -0.819 -3.035 4.222 1.00 97.44 103 ASN A C 1
ATOM 870 O O . ASN A 1 103 ? 0.217 -3.540 3.779 1.00 97.44 103 ASN A O 1
ATOM 874 N N . CYS A 1 104 ? -0.793 -1.892 4.916 1.00 97.75 104 CYS A N 1
ATOM 875 C CA . CYS A 1 104 ? 0.457 -1.186 5.194 1.00 97.75 104 CYS A CA 1
ATOM 876 C C . CYS A 1 104 ? 1.385 -2.023 6.077 1.00 97.75 104 CYS A C 1
ATOM 878 O O . CYS A 1 104 ? 2.563 -2.155 5.741 1.00 97.75 104 CYS A O 1
ATOM 880 N N . TYR A 1 105 ? 0.866 -2.624 7.155 1.00 98.12 105 TYR A N 1
ATOM 881 C CA . TYR A 1 105 ? 1.639 -3.510 8.026 1.00 98.12 105 TYR A CA 1
ATOM 882 C C . TYR A 1 105 ? 2.123 -4.757 7.287 1.00 98.12 105 TYR A C 1
ATOM 884 O O . TYR A 1 105 ? 3.285 -5.137 7.437 1.00 98.12 105 TYR A O 1
ATOM 892 N N . PHE A 1 106 ? 1.279 -5.346 6.435 1.00 97.25 106 PHE A N 1
ATOM 893 C CA . PHE A 1 106 ? 1.661 -6.484 5.601 1.00 97.25 106 PHE A CA 1
ATOM 894 C C . PHE A 1 106 ? 2.832 -6.136 4.675 1.00 97.25 106 PHE A C 1
ATOM 896 O O . PHE A 1 106 ? 3.814 -6.876 4.577 1.00 97.25 106 PHE A O 1
ATOM 903 N N . ALA A 1 107 ? 2.762 -4.981 4.015 1.00 96.12 107 ALA A N 1
ATOM 904 C CA . ALA A 1 107 ? 3.794 -4.537 3.093 1.00 96.12 107 ALA A CA 1
ATOM 905 C C . ALA A 1 107 ? 5.144 -4.278 3.784 1.00 96.12 107 ALA A C 1
ATOM 907 O O . ALA A 1 107 ? 6.177 -4.594 3.195 1.00 96.12 107 ALA A O 1
ATOM 908 N N . VAL A 1 108 ? 5.147 -3.770 5.026 1.00 96.44 108 VAL A N 1
ATOM 909 C CA . VAL A 1 108 ? 6.369 -3.549 5.833 1.00 96.44 108 VAL A CA 1
ATOM 910 C C . VAL A 1 108 ? 6.791 -4.767 6.670 1.00 96.44 108 VAL A C 1
ATOM 912 O O . VAL A 1 108 ? 7.568 -4.626 7.611 1.00 96.44 108 VAL A O 1
ATOM 915 N N . ASP A 1 109 ? 6.289 -5.957 6.325 1.00 96.19 109 ASP A N 1
ATOM 916 C CA . ASP A 1 109 ? 6.641 -7.254 6.923 1.00 96.19 109 ASP A CA 1
ATOM 917 C C . ASP A 1 109 ? 6.222 -7.442 8.393 1.00 96.19 109 ASP A C 1
ATOM 919 O O . ASP A 1 109 ? 6.633 -8.399 9.051 1.00 96.19 109 ASP A O 1
ATOM 923 N N . ASN A 1 110 ? 5.319 -6.603 8.906 1.00 97.38 110 ASN A N 1
ATOM 924 C CA . ASN A 1 110 ? 4.696 -6.805 10.213 1.00 97.38 110 ASN A CA 1
ATOM 925 C C . ASN A 1 110 ? 3.413 -7.638 10.072 1.00 97.38 110 ASN A C 1
ATOM 927 O O . ASN A 1 110 ? 2.289 -7.135 10.128 1.00 97.38 110 ASN A O 1
ATOM 931 N N . THR A 1 111 ? 3.592 -8.939 9.850 1.00 95.62 111 THR A N 1
ATOM 932 C CA . THR A 1 111 ? 2.479 -9.865 9.579 1.00 95.62 111 THR A CA 1
ATOM 933 C C . THR A 1 111 ? 1.537 -10.073 10.767 1.00 95.62 111 THR A C 1
ATOM 935 O O . THR A 1 111 ? 0.365 -10.374 10.556 1.00 95.62 111 THR A O 1
ATOM 938 N N . GLU A 1 112 ? 2.017 -9.895 11.999 1.00 98.06 112 GLU A N 1
ATOM 939 C CA . GLU A 1 112 ? 1.195 -9.974 13.210 1.00 98.06 112 GLU A CA 1
ATOM 940 C C . GLU A 1 112 ? 0.159 -8.848 13.228 1.00 98.06 112 GLU A C 1
ATOM 942 O O . GLU A 1 112 ? -1.044 -9.114 13.240 1.00 98.06 112 GLU A O 1
ATOM 947 N N . LYS A 1 113 ? 0.616 -7.594 13.110 1.00 97.94 113 LYS A N 1
ATOM 948 C CA . LYS A 1 113 ? -0.278 -6.433 13.040 1.00 97.94 113 LYS A CA 1
ATOM 949 C C . LYS A 1 113 ? -1.157 -6.451 11.797 1.00 97.94 113 LYS A C 1
ATOM 951 O O . LYS A 1 113 ? -2.317 -6.061 11.873 1.00 97.94 113 LYS A O 1
ATOM 956 N N . ALA A 1 114 ? -0.641 -6.939 10.668 1.00 97.94 114 ALA A N 1
ATOM 957 C CA . ALA A 1 114 ? -1.444 -7.096 9.460 1.00 97.94 114 ALA A CA 1
ATOM 958 C C . ALA A 1 114 ? -2.687 -7.966 9.707 1.00 97.94 114 ALA A C 1
ATOM 960 O O . ALA A 1 114 ? -3.793 -7.562 9.360 1.00 97.94 114 ALA A O 1
ATOM 961 N N . LYS A 1 115 ? -2.511 -9.124 10.359 1.00 98.25 115 LYS A N 1
ATOM 962 C CA . LYS A 1 115 ? -3.610 -10.041 10.699 1.00 98.25 115 LYS A CA 1
ATOM 963 C C . LYS A 1 115 ? -4.561 -9.462 11.743 1.00 98.25 115 LYS A C 1
ATOM 965 O O . LYS A 1 115 ? -5.762 -9.675 11.641 1.00 98.25 115 LYS A O 1
ATOM 970 N N . GLU A 1 116 ? -4.035 -8.738 12.731 1.00 98.19 116 GLU A N 1
ATOM 971 C CA . GLU A 1 116 ? -4.853 -8.046 13.735 1.00 98.19 116 GLU A CA 1
ATOM 972 C C . GLU A 1 116 ? -5.835 -7.075 13.068 1.00 98.19 116 GLU A C 1
ATOM 974 O O . GLU A 1 116 ? -7.039 -7.147 13.310 1.00 98.19 116 GLU A O 1
ATOM 979 N N . PHE A 1 117 ? -5.341 -6.207 12.182 1.00 98.19 117 PHE A N 1
ATOM 980 C CA . PHE A 1 117 ? -6.190 -5.231 11.500 1.00 98.19 117 PHE A CA 1
ATOM 981 C C . PHE A 1 117 ? -7.085 -5.850 10.422 1.00 98.19 117 PHE A C 1
ATOM 983 O O . PHE A 1 117 ? -8.189 -5.357 10.211 1.00 98.19 117 PHE A O 1
ATOM 990 N N . GLU A 1 118 ? -6.664 -6.940 9.781 1.00 98.19 118 GLU A N 1
ATOM 991 C CA . GLU A 1 118 ? -7.526 -7.706 8.875 1.00 98.19 118 GLU A CA 1
ATOM 992 C C . GLU A 1 118 ? -8.735 -8.295 9.620 1.00 98.19 118 GLU A C 1
ATOM 994 O O . GLU A 1 118 ? -9.867 -8.113 9.184 1.00 98.19 118 GLU A O 1
ATOM 999 N N . ALA A 1 119 ? -8.530 -8.887 10.799 1.00 98.25 119 ALA A N 1
ATOM 1000 C CA . ALA A 1 119 ? -9.636 -9.379 11.621 1.00 98.25 119 ALA A CA 1
ATOM 1001 C C . ALA A 1 119 ? -10.577 -8.244 12.070 1.00 98.25 119 ALA A C 1
ATOM 1003 O O . ALA A 1 119 ? -11.795 -8.413 12.091 1.00 98.25 119 ALA A O 1
ATOM 1004 N N . LEU A 1 120 ? -10.036 -7.064 12.402 1.00 97.50 120 LEU A N 1
ATOM 1005 C CA . LEU A 1 120 ? -10.850 -5.886 12.726 1.00 97.50 120 LEU A CA 1
ATOM 1006 C C . LEU A 1 120 ? -11.671 -5.393 11.527 1.00 97.50 120 LEU A C 1
ATOM 1008 O O . LEU A 1 120 ? -12.817 -4.992 11.708 1.00 97.50 120 LEU A O 1
ATOM 1012 N N . PHE A 1 121 ? -11.112 -5.439 10.315 1.00 97.75 121 PHE A N 1
ATOM 1013 C CA . PHE A 1 121 ? -11.843 -5.144 9.082 1.00 97.75 121 PHE A CA 1
ATOM 1014 C C . PHE A 1 121 ? -13.013 -6.115 8.882 1.00 97.75 121 PHE A C 1
ATOM 1016 O O . PHE A 1 121 ? -14.135 -5.670 8.655 1.00 97.75 121 PHE A O 1
ATOM 1023 N N . GLU A 1 122 ? -12.783 -7.420 9.040 1.00 97.00 122 GLU A N 1
ATOM 1024 C CA . GLU A 1 122 ? -13.824 -8.448 8.900 1.00 97.00 122 GLU A CA 1
ATOM 1025 C C . GLU A 1 122 ? -14.964 -8.278 9.918 1.00 97.00 122 GLU A C 1
ATOM 1027 O O . GLU A 1 122 ? -16.134 -8.465 9.581 1.00 97.00 122 GLU A O 1
ATOM 1032 N N . LEU A 1 123 ? -14.650 -7.861 11.151 1.00 97.25 123 LEU A N 1
ATOM 1033 C CA . LEU A 1 123 ? -15.647 -7.605 12.199 1.00 97.25 123 LEU A CA 1
ATOM 1034 C C . LEU A 1 123 ? -16.598 -6.441 11.883 1.00 97.25 123 LEU A C 1
ATOM 1036 O O . LEU A 1 123 ? -17.699 -6.395 12.435 1.00 97.25 123 LEU A O 1
ATOM 1040 N N . GLU A 1 124 ? -16.217 -5.521 10.993 1.00 96.50 124 GLU A N 1
ATOM 1041 C CA . GLU A 1 124 ? -17.115 -4.461 10.515 1.00 96.50 124 GLU A CA 1
ATOM 1042 C C . GLU A 1 124 ? -18.161 -4.987 9.507 1.00 96.50 124 GLU A C 1
ATOM 1044 O O . GLU A 1 124 ? -19.036 -4.230 9.098 1.00 96.50 124 GLU A O 1
ATOM 1049 N N . ASN A 1 125 ? -18.136 -6.287 9.174 1.00 95.81 125 ASN A N 1
ATOM 1050 C CA . ASN A 1 125 ? -19.041 -6.960 8.233 1.00 95.81 125 ASN A CA 1
ATOM 1051 C C . ASN A 1 125 ? -19.122 -6.247 6.865 1.00 95.81 125 ASN A C 1
ATOM 1053 O O . ASN A 1 125 ? -20.216 -5.848 6.449 1.00 95.81 125 ASN A O 1
ATOM 1057 N N . PRO A 1 126 ? -17.977 -6.077 6.174 1.00 95.81 126 PRO A N 1
ATOM 1058 C CA . PRO A 1 126 ? -17.919 -5.434 4.865 1.00 95.81 126 PRO A CA 1
ATOM 1059 C C . PRO A 1 126 ? -18.823 -6.144 3.858 1.00 95.81 126 PRO A C 1
ATOM 1061 O O . PRO A 1 126 ? -18.899 -7.376 3.822 1.00 95.81 126 PRO A O 1
ATOM 1064 N N . VAL A 1 127 ? -19.474 -5.373 2.990 1.00 96.50 127 VAL A N 1
ATOM 1065 C CA . VAL A 1 127 ? -20.213 -5.957 1.864 1.00 96.50 127 VAL A CA 1
ATOM 1066 C C . VAL A 1 127 ? -19.251 -6.418 0.765 1.00 96.50 127 VAL A C 1
ATOM 1068 O O . VAL A 1 127 ? -18.088 -6.018 0.722 1.00 96.50 127 VAL A O 1
ATOM 1071 N N . ASP A 1 128 ? -19.736 -7.232 -0.173 1.00 96.88 128 ASP A N 1
ATOM 1072 C CA . ASP A 1 128 ? -18.898 -7.925 -1.165 1.00 96.88 128 ASP A CA 1
ATOM 1073 C C . ASP A 1 128 ? -17.893 -7.024 -1.898 1.00 96.88 128 ASP A C 1
ATOM 1075 O O . ASP A 1 128 ? -16.728 -7.388 -2.057 1.00 96.88 128 ASP A O 1
ATOM 1079 N N . TRP A 1 129 ? -18.308 -5.830 -2.333 1.00 94.88 129 TRP A N 1
ATOM 1080 C CA . TRP A 1 129 ? -17.419 -4.927 -3.071 1.00 94.88 129 TRP A CA 1
ATOM 1081 C C . TRP A 1 129 ? -16.321 -4.311 -2.185 1.00 94.88 129 TRP A C 1
ATOM 1083 O O . TRP A 1 129 ? -15.233 -4.006 -2.679 1.00 94.88 129 TRP A O 1
ATOM 1093 N N . GLU A 1 130 ? -16.579 -4.143 -0.887 1.00 95.25 130 GLU A N 1
ATOM 1094 C CA . GLU A 1 130 ? -15.612 -3.629 0.088 1.00 95.25 130 GLU A CA 1
ATOM 1095 C C . GLU A 1 130 ? -14.559 -4.695 0.379 1.00 95.25 130 GLU A C 1
ATOM 1097 O O . GLU A 1 130 ? -13.359 -4.427 0.276 1.00 95.25 130 GLU A O 1
ATOM 1102 N N . THR A 1 131 ? -15.013 -5.929 0.618 1.00 96.56 131 THR A N 1
ATOM 1103 C CA . THR A 1 131 ? -14.148 -7.106 0.752 1.00 96.56 131 THR A CA 1
ATOM 1104 C C . THR A 1 131 ? -13.285 -7.292 -0.488 1.00 96.56 131 THR A C 1
ATOM 1106 O O . THR A 1 131 ? -12.068 -7.425 -0.373 1.00 96.56 131 THR A O 1
ATOM 1109 N N . GLN A 1 132 ? -13.875 -7.225 -1.685 1.00 96.25 132 GLN A N 1
ATOM 1110 C CA . GLN A 1 132 ? -13.119 -7.368 -2.928 1.00 96.25 132 GLN A CA 1
ATOM 1111 C C . GLN A 1 132 ? -12.051 -6.276 -3.073 1.00 96.25 132 GLN A C 1
ATOM 1113 O O . GLN A 1 132 ? -10.922 -6.569 -3.445 1.00 96.25 132 GLN A O 1
ATOM 1118 N N . THR A 1 133 ? -12.368 -5.028 -2.718 1.00 93.75 133 THR A N 1
ATOM 1119 C CA . THR A 1 133 ? -11.407 -3.913 -2.780 1.00 93.75 133 THR A CA 1
ATOM 1120 C C . THR A 1 133 ? -10.203 -4.138 -1.858 1.00 93.75 133 THR A C 1
ATOM 1122 O O . THR A 1 133 ? -9.058 -3.854 -2.234 1.00 93.75 133 THR A O 1
ATOM 1125 N N . PHE A 1 134 ? -10.453 -4.648 -0.650 1.00 95.62 134 PHE A N 1
ATOM 1126 C CA . PHE A 1 134 ? -9.402 -5.011 0.295 1.00 95.62 134 PHE A CA 1
ATOM 1127 C C . PHE A 1 134 ? -8.536 -6.158 -0.249 1.00 95.62 134 PHE A C 1
ATOM 1129 O O . PHE A 1 134 ? -7.309 -6.026 -0.308 1.00 95.62 134 PHE A O 1
ATOM 1136 N N . LEU A 1 135 ? -9.173 -7.237 -0.716 1.00 95.56 135 LEU A N 1
ATOM 1137 C CA . LEU A 1 135 ? -8.493 -8.414 -1.257 1.00 95.56 135 LEU A CA 1
ATOM 1138 C C . LEU A 1 135 ? -7.663 -8.091 -2.503 1.00 95.56 135 LEU A C 1
ATOM 1140 O O . LEU A 1 135 ? -6.518 -8.523 -2.579 1.00 95.56 135 LEU A O 1
ATOM 1144 N N . ASP A 1 136 ? -8.168 -7.266 -3.422 1.00 94.69 136 ASP A N 1
ATOM 1145 C CA . ASP A 1 136 ? -7.424 -6.837 -4.614 1.00 94.69 136 ASP A CA 1
ATOM 1146 C C . ASP A 1 136 ? -6.109 -6.142 -4.227 1.00 94.69 136 ASP A C 1
ATOM 1148 O O . ASP A 1 136 ? -5.041 -6.414 -4.785 1.00 94.69 136 ASP A O 1
ATOM 1152 N N . SER A 1 137 ? -6.165 -5.252 -3.232 1.00 93.12 137 SER A N 1
ATOM 1153 C CA . SER A 1 137 ? -4.980 -4.549 -2.727 1.00 93.12 137 SER A CA 1
ATOM 1154 C C . SER A 1 137 ? -3.985 -5.517 -2.081 1.00 93.12 137 SER A C 1
ATOM 1156 O O . SER A 1 137 ? -2.780 -5.431 -2.339 1.00 93.12 137 SER A O 1
ATOM 1158 N N . LYS A 1 138 ? -4.482 -6.483 -1.303 1.00 94.19 138 LYS A N 1
ATOM 1159 C CA . LYS A 1 138 ? -3.669 -7.532 -0.680 1.00 94.19 138 LYS A CA 1
ATOM 1160 C C . LYS A 1 138 ? -3.005 -8.439 -1.719 1.00 94.19 138 LYS A C 1
ATOM 1162 O O . LYS A 1 138 ? -1.806 -8.702 -1.626 1.00 94.19 138 LYS A O 1
ATOM 1167 N N . ASP A 1 139 ? -3.742 -8.857 -2.742 1.00 96.00 139 ASP A N 1
ATOM 1168 C CA . ASP A 1 139 ? -3.247 -9.695 -3.836 1.00 96.00 139 ASP A CA 1
ATOM 1169 C C . ASP A 1 139 ? -2.166 -8.988 -4.651 1.00 96.00 139 ASP A C 1
ATOM 1171 O O . ASP A 1 139 ? -1.153 -9.593 -5.019 1.00 96.00 139 ASP A O 1
ATOM 1175 N N . HIS A 1 140 ? -2.322 -7.686 -4.896 1.00 95.31 140 HIS A N 1
ATOM 1176 C CA . HIS A 1 140 ? -1.266 -6.889 -5.509 1.00 95.31 140 HIS A CA 1
ATOM 1177 C C . HIS A 1 140 ? 0.023 -6.905 -4.676 1.00 95.31 140 HIS A C 1
ATOM 1179 O O . HIS A 1 140 ? 1.096 -7.149 -5.230 1.00 95.31 140 HIS A O 1
ATOM 1185 N N . LEU A 1 141 ? -0.067 -6.705 -3.357 1.00 94.38 141 LEU A N 1
ATOM 1186 C CA . LEU A 1 141 ? 1.093 -6.749 -2.458 1.00 94.38 141 LEU A CA 1
ATOM 1187 C C . LEU A 1 141 ? 1.734 -8.143 -2.405 1.00 94.38 141 LEU A C 1
ATOM 1189 O O . LEU A 1 141 ? 2.958 -8.263 -2.441 1.00 94.38 141 LEU A O 1
ATOM 1193 N N . LEU A 1 142 ? 0.926 -9.203 -2.366 1.00 93.94 142 LEU A N 1
ATOM 1194 C CA . LEU A 1 142 ? 1.407 -10.586 -2.406 1.00 93.94 142 LEU A CA 1
ATOM 1195 C C . LEU A 1 142 ? 2.184 -10.876 -3.691 1.00 93.94 142 LEU A C 1
ATOM 1197 O O . LEU A 1 142 ? 3.252 -11.483 -3.645 1.00 93.94 142 LEU A O 1
ATOM 1201 N N . ASN A 1 143 ? 1.676 -10.422 -4.836 1.00 92.94 143 ASN A N 1
ATOM 1202 C CA . ASN A 1 143 ? 2.346 -10.607 -6.121 1.00 92.94 143 ASN A CA 1
ATOM 1203 C C . ASN A 1 143 ? 3.616 -9.757 -6.256 1.00 92.94 143 ASN A C 1
ATOM 1205 O O . ASN A 1 143 ? 4.554 -10.184 -6.921 1.00 92.94 143 ASN A O 1
ATOM 1209 N N . LEU A 1 144 ? 3.682 -8.598 -5.597 1.00 91.44 144 LEU A N 1
ATOM 1210 C CA . LEU A 1 144 ? 4.887 -7.765 -5.533 1.00 91.44 144 LEU A CA 1
ATOM 1211 C C . LEU A 1 144 ? 6.001 -8.374 -4.667 1.00 91.44 144 LEU A C 1
ATOM 1213 O O . LEU A 1 144 ? 7.177 -8.095 -4.911 1.00 91.44 144 LEU A O 1
ATOM 1217 N N . LYS A 1 145 ? 5.652 -9.203 -3.676 1.00 82.94 145 LYS A N 1
ATOM 1218 C CA . LYS A 1 145 ? 6.616 -9.906 -2.812 1.00 82.94 145 LYS A CA 1
ATOM 1219 C C . LYS A 1 145 ? 7.171 -11.206 -3.416 1.00 82.94 145 LYS A C 1
ATOM 1221 O O . LYS A 1 145 ? 8.159 -11.711 -2.888 1.00 82.94 145 LYS A O 1
ATOM 1226 N N . LYS A 1 146 ? 6.562 -11.733 -4.483 1.00 71.38 146 LYS A N 1
ATOM 1227 C CA . LYS A 1 146 ? 7.118 -12.840 -5.283 1.00 71.38 146 LYS A CA 1
ATOM 1228 C C . LYS A 1 146 ? 8.309 -12.359 -6.121 1.00 71.38 146 LYS A C 1
ATOM 1230 O O . LYS A 1 146 ? 9.201 -13.202 -6.344 1.00 71.38 146 LYS A O 1
#

Secondary structure (DSSP, 8-state):
-HHHHHHHHHHHHHH--HHHHHHHHHHHHHHHHHH--HHHHHHHHHHHHHHTTSS--HHHHHHHHHHHHHHHHHHHHHHHH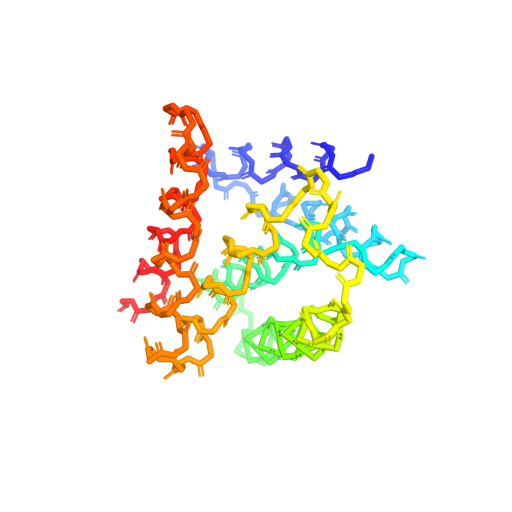HHHSGGGGG-S-HHHHHHHHHHHHHHTT-HHHHHHHHHHHHHT---HHHHHHHHHHHHHHHHHH-

Foldseek 3Di:
DLVQLVVLVVVCVVPVDVVSLVRSLVVLVVCCVVPVDLSSLLSNLLSLLVVLPDPDDPVSNVVSPVSSLVSLVSSLVVLVVVCPDPCLVVDPCNLVSLLSQLLSCVLNVVNVSNVVSVVVNVVVVDDPVSVVVSVVSVVSSVVSVD

Sequence (146 aa):
MGITGAIYKRLWLLDKDIEQLNRAINYYGKCFKIRSDYYTGENYALCLEFMSKENIDADEKIYFKIEAKRTRERIINLLSEMYQDESFKQRNDKMWVYATLANCYFAVDNTEKAKEFEALFELENPVDWETQTFLDSKDHLLNLKK

Radius of gyration: 14.9 Å; chains: 1; bounding box: 39×31×43 Å

pLDDT: mean 95.16, std 4.37, range [66.62, 98.44]